Protein AF-A0A7X9PAC8-F1 (afdb_monomer_lite)

Radius of gyration: 21.07 Å; chains: 1; bounding box: 78×34×44 Å

Secondary structure (DSSP, 8-state):
---HHHHHHHHHHHHHHHHHH-HHHHHHHHHHHHTTS-HHHHHHHHHHHHHHHHHHHHHHHHHHHHHHHHHT--HHHHHHHHHHHHHHHHHHHHHHHHS---TTSSSSS---

pLDDT: mean 85.02, std 12.41, range [51.03, 97.38]

Structure (mmCIF, N/CA/C/O backbone):
data_AF-A0A7X9PAC8-F1
#
_entry.id   AF-A0A7X9PAC8-F1
#
loop_
_atom_site.group_PDB
_atom_site.id
_atom_site.type_symbol
_atom_site.label_atom_id
_atom_site.label_alt_id
_atom_site.label_comp_id
_atom_site.label_asym_id
_atom_site.label_entity_id
_atom_site.label_seq_id
_atom_site.pdbx_PDB_ins_code
_atom_site.Cartn_x
_atom_site.Cartn_y
_atom_site.Cartn_z
_atom_site.occupancy
_atom_site.B_iso_or_equiv
_atom_site.auth_seq_id
_atom_site.auth_comp_id
_atom_site.auth_asym_id
_atom_site.auth_atom_id
_atom_site.pdbx_PDB_model_num
ATOM 1 N N . MET A 1 1 ? 32.621 -8.392 8.957 1.00 53.75 1 MET A N 1
ATOM 2 C CA . MET A 1 1 ? 32.261 -7.023 8.551 1.00 53.75 1 MET A CA 1
ATOM 3 C C . MET A 1 1 ? 30.850 -7.143 8.007 1.00 53.75 1 MET A C 1
ATOM 5 O O . MET A 1 1 ? 30.706 -7.540 6.870 1.00 53.75 1 MET A O 1
ATOM 9 N N . MET A 1 2 ? 29.827 -7.053 8.866 1.00 62.53 2 MET A N 1
ATOM 10 C CA . MET A 1 2 ? 28.437 -7.100 8.391 1.00 62.53 2 MET A CA 1
ATOM 11 C C . MET A 1 2 ? 28.211 -5.804 7.624 1.00 62.53 2 MET A C 1
ATOM 13 O O . MET A 1 2 ? 28.289 -4.726 8.212 1.00 62.53 2 MET A O 1
ATOM 17 N N . ASP A 1 3 ? 28.073 -5.931 6.313 1.00 71.12 3 ASP A N 1
ATOM 18 C CA . ASP A 1 3 ? 28.137 -4.835 5.361 1.00 71.12 3 ASP A CA 1
ATOM 19 C C . ASP A 1 3 ? 27.068 -3.780 5.665 1.00 71.12 3 ASP A C 1
ATOM 21 O O . ASP A 1 3 ? 25.871 -4.075 5.715 1.00 71.12 3 ASP A O 1
ATOM 25 N N . TYR A 1 4 ? 27.491 -2.528 5.862 1.00 77.00 4 TYR A N 1
ATOM 26 C CA . TYR A 1 4 ? 26.587 -1.380 6.011 1.00 77.00 4 TYR A CA 1
ATOM 27 C C . TYR A 1 4 ? 25.603 -1.285 4.834 1.00 77.00 4 TYR A C 1
ATOM 29 O O . TYR A 1 4 ? 24.458 -0.869 5.015 1.00 77.00 4 TYR A O 1
ATOM 37 N N . ASP A 1 5 ? 26.007 -1.779 3.663 1.00 84.88 5 ASP A N 1
ATOM 38 C CA . ASP A 1 5 ? 25.172 -1.911 2.472 1.00 84.88 5 ASP A CA 1
ATOM 39 C C . ASP A 1 5 ? 23.956 -2.820 2.687 1.00 84.88 5 ASP A C 1
ATOM 41 O O . ASP A 1 5 ? 22.861 -2.506 2.219 1.00 84.88 5 ASP A O 1
ATOM 45 N N . PHE A 1 6 ? 24.098 -3.914 3.443 1.00 88.94 6 PHE A N 1
ATOM 46 C CA . PHE 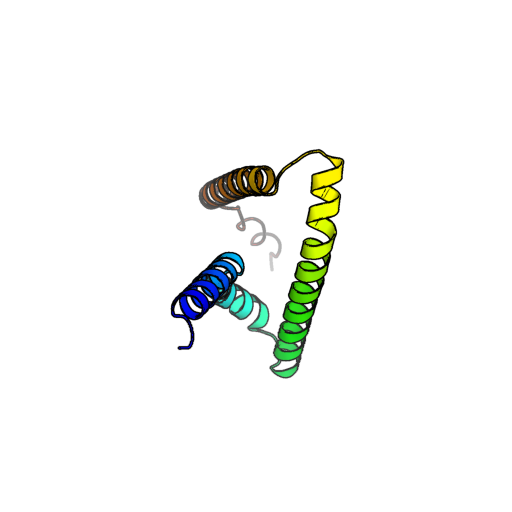A 1 6 ? 22.980 -4.809 3.743 1.00 88.94 6 PHE A CA 1
ATOM 47 C C . PHE A 1 6 ? 21.958 -4.138 4.667 1.00 88.94 6 PHE A C 1
ATOM 49 O O . PHE A 1 6 ? 20.755 -4.197 4.409 1.00 88.94 6 PHE A O 1
ATOM 56 N N . LEU A 1 7 ? 22.425 -3.446 5.713 1.00 88.94 7 LEU A N 1
ATOM 57 C CA . LEU A 1 7 ? 21.543 -2.699 6.614 1.00 88.94 7 LEU A CA 1
ATOM 58 C C . LEU A 1 7 ? 20.822 -1.568 5.864 1.00 88.94 7 LEU A C 1
ATOM 60 O O . LEU A 1 7 ? 19.621 -1.373 6.049 1.00 88.94 7 LEU A O 1
ATOM 64 N N . HIS A 1 8 ? 21.533 -0.864 4.978 1.00 89.56 8 HIS A N 1
ATOM 65 C CA . HIS A 1 8 ? 20.959 0.164 4.109 1.00 89.56 8 HIS A CA 1
ATOM 66 C C . HIS A 1 8 ? 19.905 -0.417 3.155 1.00 89.56 8 HIS A C 1
ATOM 68 O O . HIS A 1 8 ? 18.839 0.181 2.988 1.00 89.56 8 HIS A O 1
ATOM 74 N N . ALA A 1 9 ? 20.161 -1.586 2.561 1.00 90.88 9 ALA A N 1
ATOM 75 C CA . ALA A 1 9 ? 19.208 -2.269 1.691 1.00 90.88 9 ALA A CA 1
ATOM 76 C C . ALA A 1 9 ? 17.943 -2.693 2.453 1.00 90.88 9 ALA A C 1
ATOM 78 O O . ALA A 1 9 ? 16.838 -2.400 1.994 1.00 90.88 9 ALA A O 1
ATOM 79 N N . LEU A 1 10 ? 18.100 -3.299 3.636 1.00 92.56 10 LEU A N 1
ATOM 80 C CA . LEU A 1 10 ? 16.991 -3.716 4.497 1.00 92.56 10 LEU A CA 1
ATOM 81 C C . LEU A 1 10 ? 16.140 -2.517 4.937 1.00 92.56 10 LEU A C 1
ATOM 83 O O . LEU A 1 10 ? 14.911 -2.577 4.878 1.00 92.56 10 LEU A O 1
ATOM 87 N N . LEU A 1 11 ? 16.780 -1.419 5.352 1.00 94.44 11 LEU A N 1
ATOM 88 C CA . LEU A 1 11 ? 16.091 -0.188 5.739 1.00 94.44 11 LEU A CA 1
ATOM 89 C C . 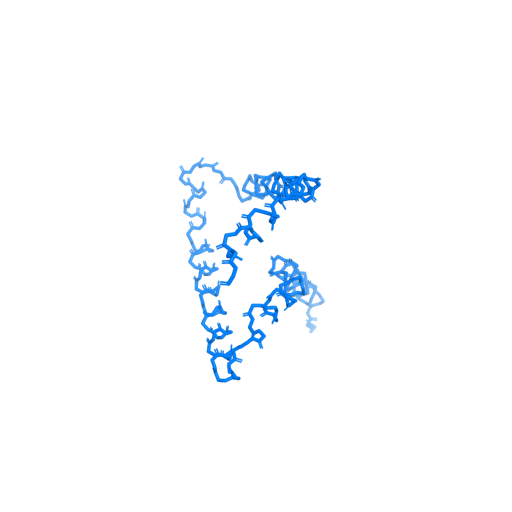LEU A 1 11 ? 15.315 0.404 4.561 1.00 94.44 11 LEU A C 1
ATOM 91 O O . LEU A 1 11 ? 14.133 0.707 4.707 1.00 94.44 11 LEU A O 1
ATOM 95 N N . ARG A 1 12 ? 15.938 0.510 3.380 1.00 93.19 12 ARG A N 1
ATOM 96 C CA . ARG A 1 12 ? 15.288 1.045 2.175 1.00 93.19 12 ARG A CA 1
ATOM 97 C C . ARG A 1 12 ? 14.079 0.205 1.764 1.00 93.19 12 ARG A C 1
ATOM 99 O O . ARG A 1 12 ? 13.023 0.774 1.498 1.00 93.19 12 ARG A O 1
ATOM 106 N N . SER A 1 13 ? 14.212 -1.120 1.706 1.00 92.19 13 SER A N 1
ATOM 107 C CA . SER A 1 13 ? 13.109 -1.995 1.293 1.00 92.19 13 SER A CA 1
ATOM 108 C C . SER A 1 13 ? 11.978 -2.008 2.318 1.00 92.19 13 SER A C 1
ATOM 110 O O . SER A 1 13 ? 10.811 -1.950 1.939 1.00 92.19 13 SER A O 1
ATOM 112 N N . SER A 1 14 ? 12.309 -2.031 3.612 1.00 91.94 14 SER A N 1
ATOM 113 C CA . SER A 1 14 ? 11.311 -2.033 4.687 1.00 91.94 14 SER A CA 1
ATOM 114 C C . SER A 1 14 ? 10.558 -0.707 4.755 1.00 91.94 14 SER A C 1
ATOM 116 O O . SER A 1 14 ? 9.338 -0.710 4.885 1.00 91.94 14 SER A O 1
ATOM 118 N N . MET A 1 15 ? 11.256 0.426 4.604 1.00 94.25 15 MET A N 1
ATOM 119 C CA . MET A 1 15 ? 10.613 1.740 4.533 1.00 94.25 15 MET A CA 1
ATOM 120 C C . MET A 1 15 ? 9.725 1.872 3.299 1.00 94.25 15 MET A C 1
ATOM 122 O O . MET A 1 15 ? 8.597 2.336 3.425 1.00 94.25 15 MET A O 1
ATOM 126 N N . ALA A 1 16 ? 10.191 1.431 2.127 1.00 91.44 16 ALA A N 1
ATOM 127 C CA . ALA A 1 16 ? 9.375 1.447 0.917 1.00 91.44 16 ALA A CA 1
ATOM 128 C C . ALA A 1 16 ? 8.090 0.624 1.101 1.00 91.44 16 ALA A C 1
ATOM 130 O O . ALA A 1 16 ? 7.006 1.118 0.810 1.00 91.44 16 ALA A O 1
ATOM 131 N N . LEU A 1 17 ? 8.195 -0.590 1.653 1.00 89.81 17 LEU A N 1
ATOM 132 C CA . LEU A 1 17 ? 7.035 -1.428 1.956 1.00 89.81 17 LEU A CA 1
ATOM 133 C C . LEU A 1 17 ? 6.086 -0.746 2.955 1.00 89.81 17 LEU A C 1
ATOM 135 O O . LEU A 1 17 ? 4.881 -0.731 2.735 1.00 89.81 17 LEU A O 1
ATOM 139 N N . PHE A 1 18 ? 6.618 -0.157 4.030 1.00 90.88 18 PHE A N 1
ATOM 140 C CA . PHE A 1 18 ? 5.818 0.525 5.050 1.00 90.88 18 PHE A CA 1
ATOM 141 C C . PHE A 1 18 ? 5.049 1.720 4.474 1.00 90.88 18 PHE A C 1
ATOM 143 O O . PHE A 1 18 ? 3.874 1.890 4.777 1.00 90.88 18 PHE A O 1
ATOM 150 N N . ILE A 1 19 ? 5.692 2.514 3.612 1.00 90.56 19 ILE A N 1
ATOM 151 C CA . ILE A 1 19 ? 5.056 3.643 2.921 1.00 90.56 19 ILE A CA 1
ATOM 152 C C . ILE A 1 19 ? 3.962 3.147 1.966 1.00 90.56 19 ILE A C 1
ATOM 154 O O . ILE A 1 19 ? 2.878 3.715 1.946 1.00 90.56 19 ILE A O 1
ATOM 158 N N . ILE A 1 20 ? 4.225 2.084 1.197 1.00 86.88 20 ILE A N 1
ATOM 159 C CA . ILE A 1 20 ? 3.265 1.528 0.228 1.00 86.88 20 ILE A CA 1
ATOM 160 C C . ILE A 1 20 ? 2.030 0.936 0.922 1.00 86.88 20 ILE A C 1
ATOM 162 O O . ILE A 1 20 ? 0.923 1.077 0.413 1.00 86.88 20 ILE A O 1
ATOM 166 N N . LEU A 1 21 ? 2.208 0.259 2.061 1.00 88.19 21 LEU A N 1
ATOM 167 C CA . LEU A 1 21 ? 1.109 -0.379 2.795 1.00 88.19 21 LEU A CA 1
ATOM 168 C C . LEU A 1 21 ? 0.248 0.609 3.597 1.00 88.19 21 LEU A C 1
ATOM 170 O O . LEU A 1 21 ? -0.848 0.236 4.005 1.00 88.19 21 LEU A O 1
ATOM 174 N N . ASP A 1 22 ? 0.753 1.818 3.857 1.00 91.06 22 ASP A N 1
ATOM 175 C CA . ASP A 1 22 ? 0.111 2.869 4.657 1.00 91.06 22 ASP A CA 1
ATOM 176 C C . ASP A 1 22 ? -0.593 2.367 5.941 1.00 91.06 22 ASP A C 1
ATOM 178 O O . ASP A 1 22 ? -1.789 2.587 6.156 1.00 91.06 22 ASP A O 1
ATOM 182 N N . PRO A 1 23 ? 0.122 1.680 6.850 1.00 86.56 23 PRO A N 1
ATOM 183 C CA . PRO A 1 23 ? -0.500 1.188 8.073 1.00 86.56 23 PRO A CA 1
ATOM 184 C C . PRO A 1 23 ? -1.041 2.340 8.931 1.00 86.56 23 PRO A C 1
ATOM 186 O O . PRO A 1 23 ? -2.078 2.188 9.568 1.00 86.56 23 PRO A O 1
ATOM 189 N N . VAL A 1 24 ? -0.376 3.502 8.936 1.00 91.62 24 VAL A N 1
ATOM 190 C CA . VAL A 1 24 ? -0.749 4.648 9.780 1.00 91.62 24 VAL A CA 1
ATOM 191 C C . VAL A 1 24 ? -2.046 5.301 9.304 1.00 91.62 24 VAL A C 1
ATOM 193 O O . VAL A 1 24 ? -2.912 5.568 10.138 1.00 91.62 24 VAL A O 1
ATOM 196 N N . GLY A 1 25 ? -2.216 5.523 7.997 1.00 88.12 25 GLY A N 1
ATOM 197 C CA . GLY A 1 25 ? -3.444 6.095 7.441 1.00 88.12 25 GLY A CA 1
ATOM 198 C C . GLY A 1 25 ? -4.651 5.166 7.575 1.00 88.12 25 GLY A C 1
ATOM 199 O O . GLY A 1 25 ? -5.776 5.631 7.768 1.00 88.12 25 GLY A O 1
ATOM 200 N N . LEU A 1 26 ? -4.423 3.850 7.570 1.00 89.19 26 LEU A N 1
ATOM 201 C CA . LEU A 1 26 ? -5.483 2.851 7.699 1.00 89.19 26 LEU A CA 1
ATOM 202 C C . LEU A 1 26 ? -5.914 2.583 9.150 1.00 89.19 26 LEU A C 1
ATOM 204 O O . LEU A 1 26 ? -7.040 2.130 9.366 1.00 89.19 26 LEU A O 1
ATOM 208 N N . LEU A 1 27 ? -5.085 2.882 10.160 1.00 90.44 27 LEU A N 1
ATOM 209 C CA . LEU A 1 27 ? -5.423 2.639 11.573 1.00 90.44 27 LEU A CA 1
ATOM 210 C C . LEU A 1 27 ? -6.746 3.307 12.010 1.00 90.44 27 LEU A C 1
ATOM 212 O O . LEU A 1 27 ? -7.596 2.595 12.554 1.00 90.44 27 LEU A O 1
ATOM 216 N N . PRO A 1 28 ? -6.986 4.618 11.782 1.00 89.62 28 PRO A N 1
ATOM 217 C CA . PRO A 1 28 ? -8.251 5.260 12.147 1.00 89.62 28 PRO A CA 1
ATOM 218 C C . PRO A 1 28 ? -9.454 4.657 11.423 1.00 89.62 28 PRO A C 1
ATOM 220 O O . PRO A 1 28 ? -10.510 4.496 12.029 1.00 89.62 28 PRO A O 1
ATOM 223 N N . VAL A 1 29 ? -9.284 4.275 10.154 1.00 90.12 29 VAL A N 1
ATOM 224 C CA . VAL A 1 29 ? -10.335 3.644 9.343 1.00 90.12 29 VAL A CA 1
ATOM 225 C C . VAL A 1 29 ? -10.714 2.288 9.932 1.00 90.12 29 VAL A C 1
ATOM 227 O O . VAL A 1 29 ? -11.888 2.027 10.184 1.00 90.12 29 VAL A O 1
ATOM 230 N N . VAL A 1 30 ? -9.724 1.443 10.234 1.00 87.25 30 VAL A N 1
ATOM 231 C CA . VAL A 1 30 ? -9.957 0.132 10.854 1.00 87.25 30 VAL A CA 1
ATOM 232 C C . VAL A 1 30 ? -10.604 0.292 12.228 1.00 87.25 30 VAL A C 1
ATOM 234 O O . VAL A 1 30 ? -11.537 -0.442 12.551 1.00 87.25 30 VAL A O 1
ATOM 237 N N . MET A 1 31 ? -10.160 1.258 13.037 1.00 88.50 31 MET A N 1
ATOM 238 C CA . MET A 1 31 ? -10.774 1.534 14.339 1.00 88.50 31 MET A CA 1
ATOM 239 C C . MET A 1 31 ? -12.228 1.994 14.206 1.00 88.50 31 MET A C 1
ATOM 241 O O . MET A 1 31 ? -13.074 1.490 14.938 1.00 88.50 31 MET A O 1
ATOM 245 N N . ALA A 1 32 ? -12.535 2.880 13.256 1.00 89.94 32 ALA A N 1
ATOM 246 C CA . ALA A 1 32 ? -13.892 3.363 13.015 1.00 89.94 32 ALA A CA 1
ATOM 247 C C . ALA A 1 32 ? -14.836 2.238 12.561 1.00 89.94 32 ALA A C 1
ATOM 249 O O . ALA A 1 32 ? -15.953 2.134 13.058 1.00 89.94 32 ALA A O 1
ATOM 250 N N . VAL A 1 33 ? -14.375 1.354 11.671 1.00 86.94 33 VAL A N 1
ATOM 251 C CA . VAL A 1 33 ? -15.177 0.230 11.155 1.00 86.94 33 VAL A CA 1
ATOM 252 C C . VAL A 1 33 ? -15.355 -0.883 12.198 1.00 86.94 33 VAL A C 1
ATOM 254 O O . VAL A 1 33 ? -16.365 -1.581 12.189 1.00 86.94 33 VAL A O 1
ATOM 257 N N . THR A 1 34 ? -14.406 -1.053 13.124 1.00 86.19 34 THR A N 1
ATOM 258 C CA . THR A 1 34 ? -14.446 -2.125 14.141 1.00 86.19 34 THR A CA 1
ATOM 259 C C . THR A 1 34 ? -14.949 -1.679 15.517 1.00 86.19 34 THR A C 1
ATOM 261 O O . THR A 1 34 ? -14.974 -2.495 16.435 1.00 86.19 34 THR A O 1
ATOM 264 N N . VAL A 1 35 ? -15.374 -0.418 15.679 1.00 85.25 35 VAL A N 1
ATOM 265 C CA . VAL A 1 35 ? -15.740 0.170 16.985 1.00 85.25 35 VAL A CA 1
ATOM 266 C C . VAL A 1 35 ? -16.907 -0.538 17.685 1.00 85.25 35 VAL A C 1
ATOM 268 O O . VAL A 1 35 ? -16.914 -0.624 18.908 1.00 85.25 35 VAL A O 1
ATOM 271 N N . ASN A 1 36 ? -17.859 -1.084 16.923 1.00 85.56 36 ASN A N 1
ATOM 272 C CA . ASN A 1 36 ? -19.052 -1.756 17.456 1.00 85.56 36 ASN A CA 1
ATOM 273 C C . ASN A 1 36 ? -18.916 -3.288 17.539 1.00 85.56 36 ASN A C 1
ATOM 275 O O . ASN A 1 36 ? -19.878 -3.959 17.900 1.00 85.56 36 ASN A O 1
ATOM 279 N N . GLN A 1 37 ? -17.749 -3.844 17.198 1.00 86.44 37 GLN A N 1
ATOM 280 C CA . GLN A 1 37 ? -17.529 -5.291 17.163 1.00 86.44 37 GLN A CA 1
ATOM 281 C C . GLN A 1 37 ? -17.022 -5.811 18.512 1.00 86.44 37 GLN A C 1
ATOM 283 O O . GLN A 1 37 ? -16.195 -5.169 19.167 1.00 86.44 37 GLN A O 1
ATOM 288 N N . GLU A 1 38 ? -17.449 -7.015 18.904 1.00 89.38 38 GLU A N 1
ATOM 289 C CA . GLU A 1 38 ? -16.886 -7.682 20.081 1.00 89.38 38 GLU A CA 1
ATOM 290 C C . GLU A 1 38 ? -15.371 -7.928 19.913 1.00 89.38 38 GLU A C 1
ATOM 292 O O . GLU A 1 38 ? -14.891 -8.171 18.798 1.00 89.38 38 GLU A O 1
ATOM 297 N N . PRO A 1 39 ? -14.583 -7.937 21.009 1.00 83.81 39 PRO A N 1
ATOM 298 C CA . PRO A 1 39 ? -13.128 -8.105 20.943 1.00 83.81 39 PRO A CA 1
ATOM 299 C C . PRO A 1 39 ? -12.671 -9.358 20.179 1.00 83.81 39 PRO A C 1
ATOM 301 O O . PRO A 1 39 ? -11.660 -9.317 19.473 1.00 83.81 39 PRO A O 1
ATOM 304 N N . ALA A 1 40 ? -13.419 -10.460 20.292 1.00 87.00 40 ALA A N 1
ATOM 305 C CA . ALA A 1 40 ? -13.128 -11.714 19.600 1.00 87.00 40 ALA A CA 1
ATOM 306 C C . ALA A 1 40 ? -13.355 -11.610 18.081 1.00 87.00 40 ALA A C 1
ATOM 308 O O . ALA A 1 40 ? -12.542 -12.091 17.287 1.00 87.00 40 ALA A O 1
ATOM 309 N N . GLU A 1 41 ? -14.427 -10.935 17.664 1.00 86.12 41 GLU A N 1
ATOM 310 C CA . GLU A 1 41 ? -14.743 -10.727 16.252 1.00 86.12 41 GLU A CA 1
ATOM 311 C C . GLU A 1 41 ? -13.760 -9.745 15.605 1.00 86.12 41 GLU A C 1
ATOM 313 O O . GLU A 1 41 ? -13.248 -10.001 14.513 1.00 86.12 41 GLU A O 1
ATOM 318 N N . ARG A 1 42 ? -13.386 -8.683 16.330 1.00 86.81 42 ARG A N 1
ATOM 319 C CA . ARG A 1 42 ? -12.368 -7.720 15.895 1.00 86.81 42 ARG A CA 1
ATOM 320 C C . ARG A 1 42 ? -11.033 -8.397 15.578 1.00 86.81 42 ARG A C 1
ATOM 322 O O . ARG A 1 42 ? -10.452 -8.130 14.527 1.00 86.81 42 ARG A O 1
ATOM 329 N N . GLN A 1 43 ? -10.545 -9.287 16.447 1.00 87.50 43 GLN A N 1
ATOM 330 C CA . GLN A 1 43 ? -9.293 -10.012 16.192 1.00 87.50 43 GLN A CA 1
ATOM 331 C C . GLN A 1 43 ? -9.397 -10.913 14.961 1.00 87.50 43 GLN A C 1
ATOM 333 O O . GLN A 1 43 ? -8.485 -10.929 14.134 1.00 87.50 43 GLN A O 1
ATOM 338 N N . ARG A 1 44 ? -10.520 -11.621 14.795 1.00 90.50 44 ARG A N 1
ATOM 339 C CA . ARG A 1 44 ? -10.749 -12.478 13.627 1.00 90.50 44 ARG A CA 1
ATOM 340 C C . ARG A 1 44 ? -10.710 -11.682 12.322 1.00 90.50 44 ARG A C 1
ATOM 342 O O . ARG A 1 44 ? -10.058 -12.118 11.375 1.00 90.50 44 ARG A O 1
ATOM 349 N N . VAL A 1 45 ? -11.361 -10.519 12.282 1.00 89.88 45 VAL A N 1
ATOM 350 C CA . VAL A 1 45 ? -11.346 -9.629 11.112 1.00 89.88 45 VAL A CA 1
ATOM 351 C C . VAL A 1 45 ? -9.930 -9.136 10.818 1.00 89.88 45 VAL A C 1
ATOM 353 O O . VAL A 1 45 ? -9.511 -9.175 9.666 1.00 89.88 45 VAL A O 1
ATOM 356 N N . LEU A 1 46 ? -9.161 -8.735 11.837 1.00 89.31 46 LEU A N 1
ATOM 357 C CA . LEU A 1 46 ? -7.770 -8.308 11.647 1.00 89.31 46 LEU A CA 1
ATOM 358 C C . LEU A 1 46 ? -6.910 -9.414 11.018 1.00 89.31 46 LEU A C 1
ATOM 360 O O . LEU A 1 46 ? -6.210 -9.160 10.038 1.00 89.31 46 LEU A O 1
ATOM 364 N N . TYR A 1 47 ? -6.984 -10.638 11.547 1.00 92.94 47 TYR A N 1
ATOM 365 C CA . TYR A 1 47 ? -6.210 -11.765 11.021 1.00 92.94 47 TYR A CA 1
ATOM 366 C C . TYR A 1 47 ? -6.617 -12.139 9.597 1.00 92.94 47 TYR A C 1
ATOM 368 O O . TYR A 1 47 ? -5.748 -12.367 8.757 1.00 92.94 47 TYR A O 1
ATOM 376 N N . LEU A 1 48 ? -7.920 -12.179 9.305 1.00 94.00 48 LEU A N 1
ATOM 377 C CA . LEU A 1 48 ? -8.412 -12.486 7.961 1.00 94.00 48 LEU A CA 1
ATOM 378 C C . LEU A 1 48 ? -7.987 -11.419 6.952 1.00 94.00 48 LEU A C 1
ATOM 380 O O . LEU A 1 48 ? -7.463 -11.766 5.898 1.00 94.00 48 LEU A O 1
ATOM 384 N N . SER A 1 49 ? -8.140 -10.138 7.287 1.00 91.69 49 SER A N 1
ATOM 385 C CA . SER A 1 49 ? -7.714 -9.035 6.421 1.00 91.69 49 SER A CA 1
ATOM 386 C C . SER A 1 49 ? -6.211 -9.075 6.151 1.00 91.69 49 SER A C 1
ATOM 388 O O . SER A 1 49 ? -5.793 -8.937 5.003 1.00 91.69 49 SER A O 1
ATOM 390 N N . ALA A 1 50 ? -5.393 -9.335 7.177 1.00 91.69 50 ALA A N 1
ATOM 391 C CA . ALA A 1 50 ? -3.948 -9.472 7.016 1.00 91.69 50 ALA A CA 1
ATOM 392 C C . ALA A 1 50 ? -3.578 -10.675 6.131 1.00 91.69 50 ALA A C 1
ATOM 394 O O . ALA A 1 50 ? -2.727 -10.557 5.250 1.00 91.69 50 ALA A O 1
ATOM 395 N N . LEU A 1 51 ? -4.248 -11.817 6.321 1.00 96.12 51 LEU A N 1
ATOM 396 C CA . LEU A 1 51 ? -4.034 -13.024 5.523 1.00 96.12 51 LEU A CA 1
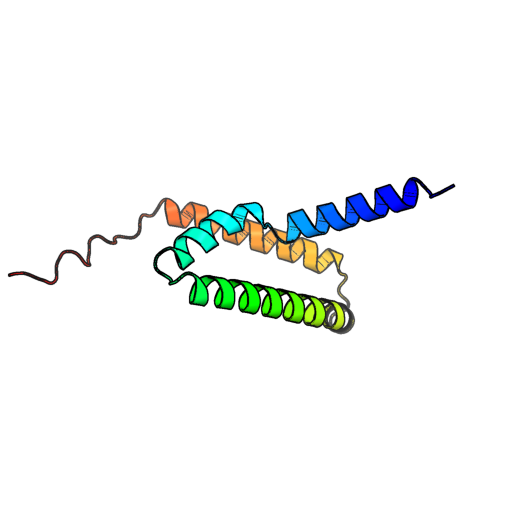ATOM 397 C C . LEU A 1 51 ? -4.401 -12.800 4.051 1.00 96.12 51 LEU A C 1
ATOM 399 O O . LEU A 1 51 ? -3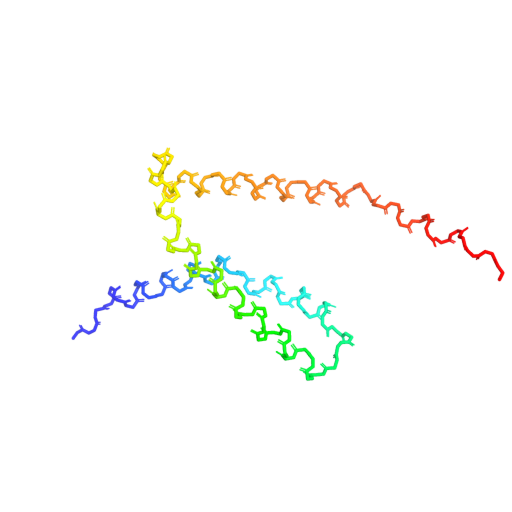.647 -13.191 3.162 1.00 96.12 51 LEU A O 1
ATOM 403 N N . VAL A 1 52 ? -5.537 -12.149 3.794 1.00 95.31 52 VAL A N 1
ATOM 404 C CA . VAL A 1 52 ? -5.989 -11.815 2.438 1.00 95.31 52 VAL A CA 1
ATOM 405 C C . VAL A 1 52 ? -5.023 -10.837 1.779 1.00 95.31 52 VAL A C 1
ATOM 407 O O . VAL A 1 52 ? -4.608 -11.078 0.649 1.00 95.31 52 VAL A O 1
ATOM 410 N N . ALA A 1 53 ? -4.606 -9.779 2.481 1.00 91.75 53 ALA A N 1
ATOM 411 C CA . ALA A 1 53 ? -3.633 -8.821 1.962 1.00 91.75 53 ALA A CA 1
ATOM 412 C C . ALA A 1 53 ? -2.296 -9.498 1.624 1.00 91.75 53 ALA A C 1
ATOM 414 O O . ALA A 1 53 ? -1.736 -9.266 0.551 1.00 91.75 53 ALA A O 1
ATOM 415 N N . PHE A 1 54 ? -1.810 -10.384 2.496 1.00 93.19 54 PHE A N 1
ATOM 416 C CA . PHE A 1 54 ? -0.588 -11.150 2.266 1.00 93.19 54 PHE A CA 1
ATOM 417 C C . PHE A 1 54 ? -0.717 -12.086 1.057 1.00 93.19 54 PHE A C 1
ATOM 419 O O . PHE A 1 54 ? 0.132 -12.068 0.164 1.00 93.19 54 PHE A O 1
ATOM 426 N N . GLY A 1 55 ? -1.804 -12.860 0.987 1.00 96.19 55 GLY A N 1
ATOM 427 C CA . GLY A 1 55 ? -2.077 -13.768 -0.126 1.00 96.19 55 GLY A CA 1
ATOM 428 C C . GLY A 1 55 ? -2.211 -13.036 -1.461 1.00 96.19 55 GLY A C 1
ATOM 429 O O . GLY A 1 55 ? -1.610 -13.449 -2.452 1.00 96.19 55 GLY A O 1
ATOM 430 N N . LEU A 1 56 ? -2.927 -11.909 -1.479 1.00 95.06 56 LEU A N 1
ATOM 431 C CA . LEU A 1 56 ? -3.078 -11.066 -2.662 1.00 95.06 56 LEU A CA 1
ATOM 432 C C . LEU A 1 56 ? -1.740 -10.453 -3.088 1.00 95.06 56 LEU A C 1
ATOM 434 O O . LEU A 1 56 ? -1.416 -10.469 -4.272 1.00 95.06 56 LEU A O 1
ATOM 438 N N . THR A 1 57 ? -0.935 -9.973 -2.136 1.00 91.31 57 THR A N 1
ATOM 439 C CA . THR A 1 57 ? 0.398 -9.416 -2.413 1.00 91.31 57 THR A CA 1
ATOM 440 C C . THR A 1 57 ? 1.309 -10.456 -3.052 1.00 91.31 57 THR A C 1
ATOM 442 O O . THR A 1 57 ? 1.949 -10.165 -4.063 1.00 91.31 57 THR A O 1
ATOM 445 N N . LEU A 1 58 ? 1.354 -11.677 -2.510 1.00 94.00 58 LEU A N 1
ATOM 446 C CA . LEU A 1 58 ? 2.124 -12.767 -3.108 1.00 94.00 58 LEU A CA 1
ATOM 447 C C . LEU A 1 58 ? 1.619 -13.085 -4.515 1.00 94.00 58 LEU A C 1
ATOM 449 O O . LEU A 1 58 ? 2.408 -13.093 -5.459 1.00 94.00 58 LEU A O 1
ATOM 453 N N . LEU A 1 59 ? 0.310 -13.289 -4.671 1.00 95.62 59 LEU A N 1
ATOM 454 C CA . LEU A 1 59 ? -0.297 -13.626 -5.956 1.00 95.62 59 LEU A CA 1
ATOM 455 C C . LEU A 1 59 ? 0.009 -12.569 -7.023 1.00 95.62 59 LEU A C 1
ATOM 457 O O . LEU A 1 59 ? 0.443 -12.914 -8.124 1.00 95.62 59 LEU A O 1
ATOM 461 N N . LEU A 1 60 ? -0.148 -11.288 -6.690 1.00 91.44 60 LEU A N 1
ATOM 462 C CA . LEU A 1 60 ? 0.186 -10.190 -7.588 1.00 91.44 60 LEU A CA 1
ATOM 463 C C . LEU A 1 60 ? 1.684 -10.123 -7.866 1.00 91.44 60 LEU A C 1
ATOM 465 O O . LEU A 1 60 ? 2.056 -9.954 -9.017 1.00 91.44 60 LEU A O 1
ATOM 469 N N . THR A 1 61 ? 2.550 -10.315 -6.873 1.00 89.56 61 THR A N 1
ATOM 470 C CA . THR A 1 61 ? 4.009 -10.268 -7.075 1.00 89.56 61 THR A CA 1
ATOM 471 C C . THR A 1 61 ? 4.478 -11.333 -8.067 1.00 89.56 61 THR A C 1
ATOM 473 O O . THR A 1 61 ? 5.271 -11.039 -8.963 1.00 89.56 61 THR A O 1
ATOM 476 N N . PHE A 1 62 ? 3.959 -12.559 -7.959 1.00 91.31 62 PHE A N 1
ATOM 477 C CA . PHE A 1 62 ? 4.287 -13.635 -8.898 1.00 91.31 62 PHE A CA 1
ATOM 478 C C . PHE A 1 62 ? 3.660 -13.421 -10.281 1.00 91.31 62 PHE A C 1
ATOM 480 O O . PHE A 1 62 ? 4.298 -13.698 -11.297 1.00 91.31 62 PHE A O 1
ATOM 487 N N . THR A 1 63 ? 2.436 -12.893 -10.337 1.00 90.75 63 THR A N 1
ATOM 488 C CA . THR A 1 63 ? 1.685 -12.738 -11.593 1.00 90.75 63 THR A CA 1
ATOM 489 C C . THR A 1 63 ? 2.063 -11.467 -12.362 1.00 90.75 63 THR A C 1
ATOM 491 O O . THR A 1 63 ? 2.039 -11.462 -13.591 1.00 90.75 63 THR A O 1
ATOM 494 N N . ALA A 1 64 ? 2.477 -10.397 -11.677 1.00 88.12 64 ALA A N 1
ATOM 495 C CA . ALA A 1 64 ? 2.750 -9.084 -12.266 1.00 88.12 64 ALA A CA 1
ATOM 496 C C . ALA A 1 64 ? 3.796 -9.152 -13.379 1.00 88.12 64 ALA A C 1
ATOM 498 O O . ALA A 1 64 ? 3.615 -8.558 -14.438 1.00 88.12 64 ALA A O 1
ATOM 499 N N . LYS A 1 65 ? 4.863 -9.935 -13.185 1.00 86.44 65 LYS A N 1
ATOM 500 C CA . LYS A 1 65 ? 5.914 -10.091 -14.198 1.00 86.44 65 LYS A CA 1
ATOM 501 C C . LYS A 1 65 ? 5.391 -10.764 -15.472 1.00 86.44 65 LYS A C 1
ATOM 503 O O . LYS A 1 65 ? 5.774 -10.366 -16.570 1.00 86.44 65 LYS A O 1
ATOM 508 N N . ALA A 1 66 ? 4.505 -11.752 -15.327 1.00 87.56 66 ALA A N 1
ATOM 509 C CA . ALA A 1 66 ? 3.871 -12.422 -16.457 1.00 87.56 66 ALA A CA 1
ATOM 510 C C . ALA A 1 66 ? 2.931 -11.466 -17.202 1.00 87.56 66 ALA A C 1
ATOM 512 O O . ALA A 1 66 ? 3.020 -11.352 -18.419 1.00 87.56 66 ALA A O 1
ATOM 513 N N . VAL A 1 67 ? 2.101 -10.715 -16.471 1.00 87.88 67 VAL A N 1
ATOM 514 C CA . VAL A 1 67 ? 1.197 -9.710 -17.052 1.00 87.88 67 VAL A CA 1
ATOM 515 C C . VAL A 1 67 ? 1.985 -8.658 -17.829 1.00 87.88 67 VAL A C 1
ATOM 517 O O . VAL A 1 67 ? 1.695 -8.416 -18.994 1.00 87.88 67 VAL A O 1
ATOM 520 N N . PHE A 1 68 ? 3.030 -8.081 -17.240 1.00 87.56 68 PHE A N 1
ATOM 521 C CA . PHE A 1 68 ? 3.840 -7.059 -17.906 1.00 87.56 68 PHE A CA 1
ATOM 522 C C . PHE A 1 68 ? 4.547 -7.587 -19.158 1.00 87.56 68 PHE A C 1
ATOM 524 O O . PHE A 1 68 ? 4.558 -6.909 -20.186 1.00 87.56 68 PHE A O 1
ATOM 531 N N . SER A 1 69 ? 5.040 -8.829 -19.122 1.00 84.62 69 SER A N 1
ATOM 532 C CA . SER A 1 69 ? 5.654 -9.466 -20.290 1.00 84.62 69 SER A CA 1
ATOM 533 C C . SER A 1 69 ? 4.676 -9.681 -21.448 1.00 84.62 69 SER A C 1
ATOM 535 O O . SER A 1 69 ? 5.109 -9.623 -22.595 1.00 84.62 69 SER A O 1
ATOM 537 N N . LEU A 1 70 ? 3.390 -9.935 -21.182 1.00 87.19 70 LEU A N 1
ATOM 538 C CA . LEU A 1 70 ? 2.381 -10.133 -22.233 1.00 87.19 70 LEU A CA 1
ATOM 539 C C . LEU A 1 70 ? 2.083 -8.843 -23.003 1.00 87.19 70 LEU A C 1
ATOM 541 O O . LEU A 1 70 ? 1.827 -8.888 -24.202 1.00 87.19 70 LEU A O 1
ATOM 545 N N . TYR A 1 71 ? 2.142 -7.700 -22.321 1.00 85.19 71 TYR A N 1
ATOM 546 C CA . TYR A 1 71 ? 1.880 -6.388 -22.913 1.00 85.19 71 TYR A CA 1
ATOM 547 C C . TYR A 1 71 ? 3.149 -5.649 -23.361 1.00 85.19 71 TYR A C 1
ATOM 549 O O . TYR A 1 71 ? 3.055 -4.536 -23.872 1.00 85.19 71 TYR A O 1
ATOM 557 N N . GLY A 1 72 ? 4.336 -6.233 -23.158 1.00 84.94 72 GLY A N 1
ATOM 558 C CA . GLY A 1 72 ? 5.613 -5.565 -23.430 1.00 84.94 72 GLY A CA 1
ATOM 559 C C . GLY A 1 72 ? 5.862 -4.331 -22.553 1.00 84.94 72 GLY A C 1
ATOM 560 O O . GLY A 1 72 ? 6.643 -3.464 -22.936 1.00 84.94 72 GLY A O 1
ATOM 561 N N . MET A 1 73 ? 5.194 -4.242 -21.400 1.00 89.56 73 MET A N 1
ATOM 562 C CA . MET A 1 73 ? 5.286 -3.115 -20.470 1.00 89.56 73 MET A CA 1
ATOM 563 C C . MET A 1 73 ? 6.342 -3.367 -19.393 1.00 89.56 73 MET A C 1
ATOM 565 O O . MET A 1 73 ? 6.642 -4.507 -19.032 1.00 89.56 73 MET A O 1
ATOM 569 N N . GLN A 1 74 ? 6.900 -2.293 -18.849 1.00 89.06 74 GLN A N 1
ATOM 570 C CA . GLN A 1 74 ? 7.811 -2.331 -17.716 1.00 89.06 74 GLN A CA 1
ATOM 571 C C . GLN A 1 74 ? 7.072 -2.047 -16.408 1.00 89.06 74 GLN A C 1
ATOM 573 O O . GLN A 1 74 ? 6.015 -1.421 -16.364 1.00 89.06 74 GLN A O 1
ATOM 578 N N . ILE A 1 75 ? 7.695 -2.444 -15.298 1.00 87.19 75 ILE A N 1
ATOM 579 C CA . ILE A 1 75 ? 7.222 -2.101 -13.950 1.00 87.19 75 ILE A CA 1
ATOM 580 C C . ILE A 1 75 ? 7.112 -0.572 -13.783 1.00 87.19 75 ILE A C 1
ATOM 582 O O . ILE A 1 75 ? 6.216 -0.095 -13.091 1.00 87.19 75 ILE A O 1
ATOM 586 N N . A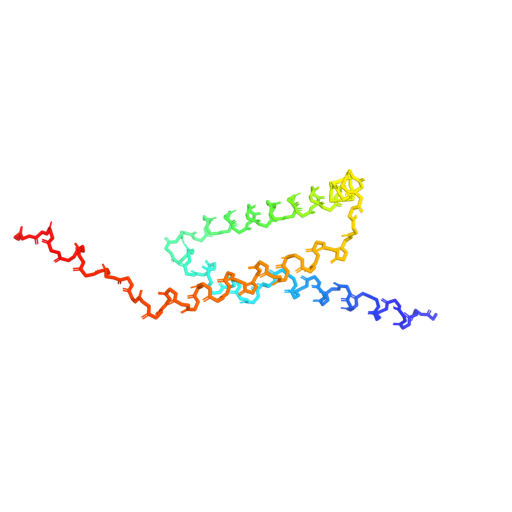LA A 1 76 ? 7.992 0.193 -14.439 1.00 89.88 76 ALA A N 1
ATOM 587 C CA . ALA A 1 76 ? 7.962 1.654 -14.434 1.00 89.88 76 ALA A CA 1
ATOM 588 C C . ALA A 1 76 ? 6.675 2.224 -15.061 1.00 89.88 76 ALA A C 1
ATOM 590 O O . ALA A 1 76 ? 6.100 3.158 -14.507 1.00 89.88 76 ALA A O 1
ATOM 591 N N . ASP A 1 77 ? 6.177 1.626 -16.148 1.00 91.69 77 ASP A N 1
ATOM 592 C CA . ASP A 1 77 ? 4.952 2.081 -16.821 1.00 91.69 77 ASP A CA 1
ATOM 593 C C . ASP A 1 77 ? 3.739 1.942 -15.894 1.00 91.69 77 ASP A C 1
ATOM 595 O O . ASP A 1 77 ? 2.917 2.852 -15.772 1.00 91.69 77 ASP A O 1
ATOM 599 N N . PHE A 1 78 ? 3.674 0.828 -15.156 1.00 88.88 78 PHE A N 1
ATOM 600 C CA . PHE A 1 78 ? 2.631 0.595 -14.161 1.00 88.88 78 PHE A CA 1
ATOM 601 C C . PHE A 1 78 ? 2.711 1.576 -12.984 1.00 88.88 78 PHE A C 1
ATOM 603 O O . PHE A 1 78 ? 1.677 2.050 -12.517 1.00 88.88 78 PHE A O 1
ATOM 610 N N . GLN A 1 79 ? 3.917 1.922 -12.519 1.00 90.88 79 GLN A N 1
ATOM 611 C CA . GLN A 1 79 ? 4.095 2.924 -11.459 1.00 90.88 79 GLN A CA 1
ATOM 612 C C . GLN A 1 79 ? 3.593 4.307 -11.893 1.00 90.88 79 GLN A C 1
ATOM 614 O O . GLN A 1 79 ? 2.908 4.973 -11.117 1.00 90.88 79 GLN A O 1
ATOM 619 N N . ILE A 1 80 ? 3.886 4.724 -13.131 1.00 94.62 80 ILE A N 1
ATOM 620 C CA . ILE A 1 80 ? 3.411 6.003 -13.678 1.00 94.62 80 ILE A CA 1
ATOM 621 C C . ILE A 1 80 ? 1.883 5.992 -13.791 1.00 94.62 80 ILE A C 1
ATOM 623 O O . ILE A 1 80 ? 1.227 6.905 -13.292 1.00 94.62 80 ILE A O 1
ATOM 627 N N . ALA A 1 81 ? 1.306 4.944 -14.387 1.00 94.25 81 ALA A N 1
ATOM 628 C CA . ALA A 1 81 ? -0.142 4.815 -14.532 1.00 94.25 81 ALA A CA 1
ATOM 629 C C . ALA A 1 81 ? -0.857 4.792 -13.171 1.00 94.25 81 ALA A C 1
ATOM 631 O O . ALA A 1 81 ? -1.831 5.517 -12.973 1.00 94.25 81 ALA A O 1
ATOM 632 N N . GLY A 1 82 ? -0.343 4.020 -12.210 1.00 92.44 82 GLY A N 1
ATOM 633 C CA . GLY A 1 82 ? -0.861 3.975 -10.844 1.00 92.44 82 GLY A CA 1
ATOM 634 C C . GLY A 1 82 ? -0.795 5.336 -10.152 1.00 92.44 82 GLY A C 1
ATOM 635 O O . GLY A 1 82 ? -1.769 5.748 -9.531 1.00 92.44 82 GLY A O 1
ATOM 636 N N . GLY A 1 83 ? 0.304 6.077 -10.321 1.00 94.00 83 GLY A N 1
ATOM 637 C CA . GLY A 1 83 ? 0.437 7.442 -9.809 1.00 94.00 83 GLY A CA 1
ATOM 638 C C . GLY A 1 83 ? -0.599 8.404 -10.396 1.00 94.00 83 GLY A C 1
ATOM 639 O O . GLY A 1 83 ? -1.220 9.160 -9.652 1.00 94.00 83 GLY A O 1
ATOM 640 N N . VAL A 1 84 ? -0.843 8.336 -11.710 1.00 97.38 84 VAL A N 1
ATOM 641 C CA . VAL A 1 84 ? -1.882 9.140 -12.378 1.00 97.38 84 VAL A CA 1
ATOM 642 C C . VAL A 1 84 ? -3.273 8.780 -11.855 1.00 97.38 84 VAL A C 1
ATOM 644 O O . VAL A 1 84 ? -4.047 9.675 -11.528 1.00 97.38 84 VAL A O 1
ATOM 647 N N . VAL A 1 85 ? -3.590 7.489 -11.717 1.00 96.69 85 VAL A N 1
ATOM 648 C CA . VAL A 1 85 ? -4.882 7.039 -11.176 1.00 96.69 85 VAL A CA 1
ATOM 649 C C . VAL A 1 85 ? -5.072 7.514 -9.736 1.00 96.69 85 VAL A C 1
ATOM 651 O O . VAL A 1 85 ? -6.117 8.076 -9.425 1.00 96.69 85 VAL A O 1
ATOM 654 N N . LEU A 1 86 ? -4.070 7.355 -8.866 1.00 94.62 86 LEU A N 1
ATOM 655 C CA . LEU A 1 86 ? -4.144 7.820 -7.476 1.00 94.62 86 LEU A CA 1
ATOM 656 C C . LEU A 1 86 ? -4.314 9.339 -7.386 1.00 94.62 86 LEU A C 1
ATOM 658 O O . LEU A 1 86 ? -5.104 9.818 -6.576 1.00 94.62 86 LEU A O 1
ATOM 662 N N . PHE A 1 87 ? -3.620 10.094 -8.239 1.00 96.12 87 PHE A N 1
ATOM 663 C CA . PHE A 1 87 ? -3.787 11.541 -8.330 1.00 96.12 87 PHE A CA 1
ATOM 664 C C . PHE A 1 87 ? -5.220 11.921 -8.724 1.00 96.12 87 PHE A C 1
ATOM 666 O O . PHE A 1 87 ? -5.827 12.776 -8.081 1.00 96.12 87 PHE A O 1
ATOM 673 N N . LEU A 1 88 ? -5.788 11.251 -9.730 1.00 96.62 88 LEU A N 1
ATOM 674 C CA . LEU A 1 88 ? -7.167 11.482 -10.165 1.00 96.62 88 LEU A CA 1
ATOM 675 C C . LEU A 1 88 ? -8.189 11.104 -9.086 1.00 96.62 88 LEU A C 1
ATOM 677 O O . LEU A 1 88 ? -9.101 11.884 -8.829 1.00 96.62 88 LEU A O 1
ATOM 681 N N . VAL A 1 89 ? -8.019 9.963 -8.412 1.00 94.44 89 VAL A N 1
ATOM 682 C CA . VAL A 1 89 ? -8.889 9.537 -7.301 1.00 94.44 89 VAL A CA 1
ATOM 683 C C . VAL A 1 89 ? -8.825 10.531 -6.142 1.00 94.44 89 VAL A C 1
ATOM 685 O O . VAL A 1 89 ? -9.857 10.875 -5.565 1.00 94.44 89 VAL A O 1
ATOM 688 N N . ALA A 1 90 ? -7.635 11.035 -5.811 1.00 93.31 90 ALA A N 1
ATOM 689 C CA . ALA A 1 90 ? -7.476 12.058 -4.785 1.00 93.31 90 ALA A CA 1
ATOM 690 C C . ALA A 1 90 ? -8.171 13.371 -5.181 1.00 93.31 90 ALA A C 1
ATOM 692 O O . ALA A 1 90 ? -8.896 13.940 -4.366 1.00 93.31 90 ALA A O 1
ATOM 693 N N . LEU A 1 91 ? -8.009 13.826 -6.431 1.00 95.25 91 LEU A N 1
ATOM 694 C CA . LEU A 1 91 ? -8.706 15.010 -6.943 1.00 95.25 91 LEU A CA 1
ATOM 695 C C . LEU A 1 91 ? -10.226 14.840 -6.916 1.00 95.25 91 LEU A C 1
ATOM 697 O O . LEU A 1 91 ? -10.922 15.746 -6.462 1.00 95.25 91 LEU A O 1
ATOM 701 N N . GLN A 1 92 ? -10.729 13.684 -7.350 1.00 93.56 92 GLN A N 1
ATOM 702 C CA . GLN A 1 92 ? -12.151 13.355 -7.304 1.00 93.56 92 GLN A CA 1
ATOM 703 C C . GLN A 1 92 ? -12.669 13.381 -5.863 1.00 93.56 92 GLN A C 1
ATOM 705 O O . GLN A 1 92 ? -13.632 14.077 -5.571 1.00 93.56 92 GLN A O 1
ATOM 710 N N . THR A 1 93 ? -11.971 12.720 -4.937 1.00 90.75 93 THR A N 1
ATOM 711 C CA . THR A 1 93 ? -12.360 12.682 -3.519 1.00 90.75 93 THR A CA 1
ATOM 712 C C . THR A 1 93 ? -12.384 14.079 -2.895 1.00 90.75 93 THR A C 1
ATOM 714 O O . THR A 1 93 ? -13.253 14.382 -2.079 1.00 90.75 93 THR A O 1
ATOM 717 N N . ILE A 1 94 ? -11.431 14.948 -3.251 1.00 92.00 94 ILE A N 1
ATOM 718 C CA . ILE A 1 94 ? -11.428 16.341 -2.791 1.00 92.00 94 ILE A CA 1
ATOM 719 C C . ILE A 1 94 ? -12.617 17.090 -3.395 1.00 92.00 94 ILE A C 1
ATOM 721 O O . ILE A 1 94 ? -13.304 17.781 -2.652 1.00 92.00 94 ILE A O 1
ATOM 725 N N . HIS A 1 95 ? -12.889 16.950 -4.693 1.00 89.25 95 HIS A N 1
ATOM 726 C CA . HIS A 1 95 ? -14.020 17.609 -5.350 1.00 89.25 95 HIS A CA 1
ATOM 727 C C . HIS A 1 95 ? -15.372 17.187 -4.749 1.00 89.25 95 HIS A C 1
ATOM 729 O O . HIS A 1 95 ? -16.165 18.050 -4.374 1.00 89.25 95 HIS A O 1
ATOM 735 N N . ASP A 1 96 ? -15.582 15.883 -4.559 1.00 84.31 96 ASP A N 1
ATOM 736 C CA . ASP A 1 96 ? -16.819 15.312 -4.014 1.00 84.31 96 ASP A CA 1
ATOM 737 C C . ASP A 1 96 ? -17.068 15.767 -2.566 1.00 84.31 96 ASP A C 1
ATOM 739 O O . ASP A 1 96 ? -18.199 16.027 -2.174 1.00 84.31 96 ASP A O 1
ATOM 743 N N . ARG A 1 97 ? -16.013 15.987 -1.770 1.00 75.25 97 ARG A N 1
ATOM 744 C CA . ARG A 1 97 ? -16.146 16.550 -0.411 1.00 75.25 97 ARG A CA 1
ATOM 745 C C . ARG A 1 97 ? -16.610 18.011 -0.373 1.00 75.25 97 ARG A C 1
ATOM 747 O O . ARG A 1 97 ? -17.052 18.455 0.684 1.00 75.25 97 ARG A O 1
ATOM 754 N N . HIS A 1 98 ? -16.490 18.765 -1.469 1.00 63.94 98 HIS A N 1
ATOM 755 C CA . HIS A 1 98 ? -16.952 20.161 -1.545 1.00 63.94 98 HIS A CA 1
ATOM 756 C C . HIS A 1 98 ? -18.397 20.276 -2.046 1.00 63.94 98 HIS A C 1
ATOM 758 O O . HIS A 1 98 ? -19.073 21.255 -1.730 1.00 63.94 98 HIS A O 1
ATOM 764 N N . MET A 1 99 ? -18.882 19.275 -2.782 1.00 59.41 99 MET A N 1
ATOM 765 C CA . MET A 1 99 ? -20.279 19.143 -3.190 1.00 59.41 99 MET A CA 1
ATOM 766 C C . MET A 1 99 ? -20.970 18.225 -2.186 1.00 59.41 99 MET A C 1
ATOM 768 O O . MET A 1 99 ? -21.140 17.040 -2.443 1.00 59.41 99 MET A O 1
ATOM 772 N N . GLY A 1 100 ? -21.270 18.762 -0.999 1.00 52.03 100 GLY A N 1
ATOM 773 C CA . GLY A 1 100 ? -21.865 18.000 0.095 1.00 52.03 100 GLY A CA 1
ATOM 774 C C . GLY A 1 100 ? -22.994 17.098 -0.393 1.00 52.03 100 GLY A C 1
ATOM 775 O O . GLY A 1 100 ? -23.959 17.575 -0.986 1.00 52.03 100 GLY A O 1
ATOM 776 N N . GLU A 1 101 ? -22.865 15.796 -0.143 1.00 55.00 101 GLU A N 1
ATOM 777 C CA . GLU A 1 101 ? -24.008 14.904 -0.219 1.00 55.00 101 GLU A CA 1
ATOM 778 C C . GLU A 1 101 ? -25.099 15.476 0.687 1.00 55.00 101 GLU A C 1
ATOM 780 O O . GLU A 1 101 ? -24.937 15.591 1.906 1.00 55.00 101 GLU A O 1
ATOM 785 N N . ASP A 1 102 ? -26.211 15.830 0.049 1.00 56.25 102 ASP A N 1
ATOM 786 C CA . ASP A 1 102 ? -27.540 15.975 0.618 1.00 56.25 102 ASP A CA 1
ATOM 787 C C . ASP A 1 102 ? -27.949 14.677 1.349 1.00 56.25 102 ASP A C 1
ATOM 789 O O . ASP A 1 102 ? -28.900 13.989 0.983 1.00 56.25 102 ASP A O 1
ATOM 793 N N . VAL A 1 103 ? -27.307 14.359 2.477 1.00 54.59 103 VAL A N 1
ATOM 794 C CA . VAL A 1 103 ? -27.840 13.403 3.467 1.00 54.59 103 VAL A CA 1
ATOM 795 C C . VAL A 1 103 ? -28.975 14.063 4.278 1.00 54.59 103 VAL A C 1
ATOM 797 O O . VAL A 1 103 ? -29.348 13.619 5.360 1.00 54.59 103 VAL A O 1
ATOM 800 N N . GLN A 1 104 ? -29.585 15.130 3.748 1.00 53.31 104 GLN A N 1
ATOM 801 C CA . GLN A 1 104 ? -30.752 15.799 4.318 1.00 53.31 104 GLN A CA 1
ATOM 802 C C . GLN A 1 104 ? -32.087 15.263 3.763 1.00 53.31 104 GLN A C 1
ATOM 804 O O . GLN A 1 104 ? -33.145 15.683 4.226 1.00 53.31 104 GLN A O 1
ATOM 809 N N . GLN A 1 105 ? -32.082 14.266 2.863 1.00 53.12 105 GLN A N 1
ATOM 810 C CA . GLN A 1 105 ? -33.314 13.626 2.358 1.00 53.12 105 GLN A CA 1
ATOM 811 C C . GLN A 1 105 ? -33.697 12.282 3.007 1.00 53.12 105 GLN A C 1
ATOM 813 O O . GLN A 1 105 ? -34.738 11.726 2.666 1.00 53.12 105 GLN A O 1
ATOM 818 N N . ALA A 1 106 ? -32.959 11.806 4.018 1.00 51.03 106 ALA A N 1
ATOM 819 C CA . ALA A 1 106 ? -33.391 10.682 4.869 1.00 51.03 106 ALA A CA 1
ATOM 820 C C . ALA A 1 106 ? -33.940 11.118 6.247 1.00 51.03 106 ALA A C 1
ATOM 822 O O . ALA A 1 106 ? -34.329 10.274 7.048 1.00 51.03 106 ALA A O 1
ATOM 823 N N . ALA A 1 107 ? -34.025 12.427 6.517 1.00 57.31 107 ALA A N 1
ATOM 824 C CA . ALA A 1 107 ? -34.651 12.984 7.724 1.00 57.31 107 ALA A CA 1
ATOM 825 C C . ALA A 1 107 ? -36.147 13.333 7.534 1.00 57.31 107 ALA A C 1
ATOM 827 O O . ALA A 1 107 ? -36.757 13.937 8.411 1.00 57.31 107 ALA A O 1
ATOM 828 N N . GLY A 1 108 ? -36.740 12.972 6.386 1.00 61.28 108 GLY A N 1
ATOM 829 C CA . GLY A 1 108 ? -38.088 13.391 5.980 1.00 61.28 108 GLY A CA 1
ATOM 830 C C . GLY A 1 108 ? -39.119 12.279 5.758 1.00 61.28 108 GLY A C 1
ATOM 831 O O . GLY A 1 108 ? -40.203 12.588 5.273 1.00 61.28 108 GLY A O 1
ATOM 832 N N . ILE A 1 109 ? -38.829 11.008 6.077 1.00 64.94 109 ILE A N 1
ATOM 833 C CA . ILE A 1 109 ? -39.792 9.900 5.871 1.00 64.94 109 ILE A CA 1
ATOM 834 C C . ILE A 1 109 ? -40.046 9.071 7.135 1.00 64.94 109 ILE A C 1
ATOM 836 O O . ILE A 1 109 ? -40.253 7.866 7.057 1.00 64.94 109 ILE A O 1
ATOM 840 N N . VAL A 1 110 ? -40.095 9.719 8.299 1.00 61.03 110 VAL A N 1
ATOM 841 C CA . VAL A 1 110 ? -41.033 9.297 9.351 1.00 61.03 110 VAL A CA 1
ATOM 842 C C . VAL A 1 110 ? -41.647 10.548 9.977 1.00 61.03 110 VAL A C 1
ATOM 844 O O . VAL A 1 110 ? -41.056 11.154 10.871 1.00 61.03 110 VAL A O 1
ATOM 847 N N . PRO A 1 111 ? -42.823 10.984 9.503 1.00 60.81 111 PRO A N 1
ATOM 848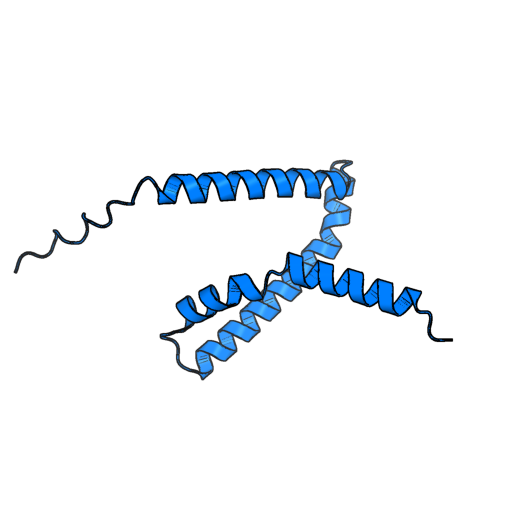 C CA . PRO A 1 111 ? -43.763 11.651 10.377 1.00 60.81 111 PRO A CA 1
ATOM 849 C C . PRO A 1 111 ? -44.344 10.612 11.349 1.00 60.81 111 PRO A C 1
ATOM 851 O O . PRO A 1 111 ? -44.722 9.528 10.908 1.00 60.81 111 PRO A O 1
ATOM 854 N N . ILE A 1 112 ? -44.447 11.029 12.617 1.00 57.16 112 ILE A N 1
ATOM 855 C CA . ILE A 1 112 ? -45.192 10.454 13.761 1.00 57.16 112 ILE A CA 1
ATOM 856 C C . ILE A 1 112 ? -44.735 9.105 14.338 1.00 57.16 112 ILE A C 1
ATOM 858 O O . ILE A 1 112 ? -44.960 8.045 13.722 1.00 57.16 112 ILE A O 1
#

Sequence (112 aa):
MMDYDFLHALLRSSMALFIILDPVGLLPVVMAVTVNQEPAERQRVLYLSALVAFGLTLLLTFTAKAVFSLYGMQIADFQIAGGVVLFLVALQTIHDRHMGEDVQQAAGIVPI

Foldseek 3Di:
DPDPVVVVVVVVVVVVVCVVVVPPVCVVVLCVVCVPPDPVVSVVVVVVVVVVVVVVVVVCVVCVVVVCVVVVHDPVVVVVVVVVVVVVVVVVVVVVVVVDPCPVVVVPPDDD